Protein AF-A0A536HLX0-F1 (afdb_monomer)

Mean predicted aligned error: 10.29 Å

Radius of gyration: 16.12 Å; Cα contacts (8 Å, |Δi|>4): 127; chains: 1; bounding box: 44×51×31 Å

Sequence (96 aa):
MPDPHCDDWNQLDFFYSGREYERFQEWIREEIAAGRVREVRIPWRAGWGNAWDEHWYQCRSCGQRWRLVGPDPPFRGIFKKVRRKGLFGWASADDH

Foldseek 3Di:
DDDLPPVPPDKFPFDPDLVVVVVVVVVVVVCVVVVQKDKDDDDPVHDPDPPWPKTKMAGPPPRWIWIWTPADPVRRIIIDTDDPPPPPDDPPDDDD

Structure (mmCIF, N/CA/C/O backbone):
data_AF-A0A536HLX0-F1
#
_entry.id   AF-A0A536HLX0-F1
#
loop_
_atom_site.group_PDB
_atom_site.id
_atom_site.type_symbol
_atom_site.label_atom_id
_atom_site.label_alt_id
_atom_site.label_comp_id
_atom_site.label_asym_id
_atom_site.label_entity_id
_atom_site.label_seq_id
_atom_site.pdbx_PDB_ins_code
_atom_site.Cartn_x
_atom_site.Cartn_y
_atom_site.Cartn_z
_atom_site.occupancy
_atom_site.B_iso_or_equiv
_atom_site.auth_seq_id
_atom_site.auth_comp_id
_atom_site.auth_asym_id
_atom_site.auth_atom_id
_atom_site.pdbx_PDB_model_num
ATOM 1 N N . MET A 1 1 ? -8.490 15.009 4.255 1.00 38.84 1 MET A N 1
ATOM 2 C CA . MET A 1 1 ? -7.602 13.902 4.663 1.00 38.84 1 MET A CA 1
ATOM 3 C C . MET A 1 1 ? -8.416 12.643 4.455 1.00 38.84 1 MET A C 1
ATOM 5 O O . MET A 1 1 ? -9.488 12.606 5.046 1.00 38.84 1 MET A O 1
ATOM 9 N N . PRO A 1 2 ? -8.051 11.730 3.541 1.00 42.53 2 PRO A N 1
ATOM 10 C CA . PRO A 1 2 ? -8.904 10.581 3.269 1.00 42.53 2 PRO A CA 1
ATOM 11 C C . PRO A 1 2 ? -9.016 9.686 4.511 1.00 42.53 2 PRO A C 1
ATOM 13 O O . PRO A 1 2 ? -8.090 9.576 5.314 1.00 42.53 2 PRO A O 1
ATOM 16 N N . ASP A 1 3 ? -10.227 9.172 4.668 1.00 47.47 3 ASP A N 1
ATOM 17 C CA . ASP A 1 3 ? -10.866 8.609 5.850 1.00 47.47 3 ASP A CA 1
ATOM 18 C C . ASP A 1 3 ? -10.131 7.407 6.497 1.00 47.47 3 ASP A C 1
ATOM 20 O O . ASP A 1 3 ? -9.434 6.661 5.810 1.00 47.47 3 ASP A O 1
ATOM 24 N N . PRO A 1 4 ? -10.372 7.105 7.794 1.00 52.12 4 PRO A N 1
ATOM 25 C CA . PRO A 1 4 ? -9.921 5.877 8.481 1.00 52.12 4 PRO A CA 1
ATOM 26 C C . PRO A 1 4 ? -10.510 4.569 7.911 1.00 52.12 4 PRO A C 1
ATOM 28 O O . PRO A 1 4 ? -10.282 3.479 8.451 1.00 52.12 4 PRO A O 1
ATOM 31 N N . HIS A 1 5 ? -11.272 4.660 6.825 1.00 58.06 5 HIS A N 1
ATOM 32 C CA . HIS A 1 5 ? -11.869 3.539 6.132 1.00 58.06 5 HIS A CA 1
ATOM 33 C C . HIS A 1 5 ? -10.881 2.990 5.107 1.00 58.06 5 HIS A C 1
ATOM 35 O O . HIS A 1 5 ? -10.793 3.438 3.972 1.00 58.06 5 HIS A O 1
ATOM 41 N N . CYS A 1 6 ? -10.182 1.928 5.484 1.00 64.31 6 CYS A N 1
ATOM 42 C CA . CYS A 1 6 ? -9.321 1.133 4.605 1.00 64.31 6 CYS A CA 1
ATOM 43 C C . CYS A 1 6 ? -10.056 0.395 3.460 1.00 64.31 6 CYS A C 1
ATOM 45 O O . CYS A 1 6 ? -9.482 -0.506 2.850 1.00 64.31 6 CYS A O 1
ATOM 47 N N . ASP A 1 7 ? -11.314 0.756 3.183 1.00 61.16 7 ASP A N 1
ATOM 48 C CA . ASP A 1 7 ? -12.037 0.440 1.945 1.00 61.16 7 ASP A CA 1
ATOM 49 C C . ASP A 1 7 ? -11.704 1.447 0.821 1.00 61.16 7 ASP A C 1
ATOM 51 O O . ASP A 1 7 ? -11.796 1.101 -0.353 1.00 61.16 7 ASP A O 1
ATOM 55 N N . ASP A 1 8 ? -11.221 2.647 1.180 1.00 64.81 8 ASP A N 1
ATOM 56 C CA . ASP A 1 8 ? -10.861 3.741 0.260 1.00 64.81 8 ASP A CA 1
ATOM 57 C C . ASP A 1 8 ? -9.429 3.638 -0.293 1.00 64.81 8 ASP A C 1
ATOM 59 O O . ASP A 1 8 ? -8.978 4.462 -1.086 1.00 64.81 8 ASP A O 1
ATOM 63 N N . TRP A 1 9 ? -8.671 2.617 0.111 1.00 74.38 9 TRP A N 1
ATOM 64 C CA . TRP A 1 9 ? -7.352 2.384 -0.465 1.00 74.38 9 TRP A CA 1
ATOM 65 C C . TRP A 1 9 ? -7.493 2.146 -1.975 1.00 74.38 9 TRP A C 1
ATOM 67 O O . TRP A 1 9 ? -8.028 1.130 -2.422 1.00 74.38 9 TRP A O 1
ATOM 77 N N . ASN A 1 10 ? -7.025 3.103 -2.777 1.00 75.62 10 ASN A N 1
ATOM 78 C CA . ASN A 1 10 ? -7.134 3.009 -4.225 1.00 75.62 10 ASN A CA 1
ATOM 79 C C . ASN A 1 10 ? -6.343 1.799 -4.729 1.00 75.62 10 ASN A C 1
ATOM 81 O O . ASN A 1 10 ? -5.144 1.662 -4.484 1.00 75.62 10 ASN A O 1
ATOM 85 N N . GLN A 1 11 ? -7.035 0.902 -5.433 1.00 82.06 11 GLN A N 1
ATOM 86 C CA . GLN A 1 11 ? -6.379 -0.208 -6.110 1.00 82.06 11 GLN A CA 1
ATOM 87 C C . GLN A 1 11 ? -5.466 0.356 -7.198 1.00 82.06 11 GLN A C 1
ATOM 89 O O . GLN A 1 11 ? -5.890 1.190 -7.994 1.00 82.06 11 GLN A O 1
ATOM 94 N N . LEU A 1 12 ? -4.229 -0.125 -7.235 1.00 82.00 12 LEU A N 1
ATOM 95 C CA . LEU A 1 12 ? -3.258 0.222 -8.261 1.00 82.00 12 LEU A CA 1
ATOM 96 C C . LEU A 1 12 ? -3.058 -1.000 -9.150 1.00 82.00 12 LEU A C 1
ATOM 98 O O . LEU A 1 12 ? -2.577 -2.049 -8.711 1.00 82.00 12 LEU A O 1
ATOM 102 N N . ASP A 1 13 ? -3.457 -0.874 -10.411 1.00 80.00 13 ASP A N 1
ATOM 103 C CA . ASP A 1 13 ? -3.248 -1.909 -11.422 1.00 80.00 13 ASP A CA 1
ATOM 104 C C . ASP A 1 13 ? -1.796 -1.977 -11.909 1.00 80.00 13 ASP A C 1
ATOM 106 O O . ASP A 1 13 ? -1.415 -2.989 -12.492 1.00 80.00 13 ASP A O 1
ATOM 110 N N . PHE A 1 14 ? -1.006 -0.923 -11.686 1.00 81.81 14 PHE A N 1
ATOM 111 C CA . PHE A 1 14 ? 0.425 -0.864 -11.975 1.00 81.81 14 PHE A CA 1
ATOM 112 C C . PHE A 1 14 ? 1.079 0.362 -11.327 1.00 81.81 14 PHE A C 1
ATOM 114 O O . PHE A 1 14 ? 0.413 1.367 -11.079 1.00 81.81 14 PHE A O 1
ATOM 121 N N . PHE A 1 15 ? 2.392 0.294 -11.106 1.00 83.75 15 PHE A N 1
ATOM 122 C CA . PHE A 1 15 ? 3.233 1.452 -10.801 1.00 83.75 15 PHE A CA 1
ATOM 123 C C . PHE A 1 15 ? 3.912 1.935 -12.094 1.00 83.75 15 PHE A C 1
ATOM 125 O O . PHE A 1 15 ? 4.385 1.119 -12.891 1.00 83.75 15 PHE A O 1
ATOM 132 N N . TYR A 1 16 ? 3.969 3.248 -12.347 1.00 76.62 16 TYR A N 1
ATOM 133 C CA . TYR A 1 16 ? 4.657 3.787 -13.530 1.00 76.62 16 TYR A CA 1
ATOM 134 C C . TYR A 1 16 ? 6.176 3.762 -13.368 1.00 76.62 16 TYR A C 1
ATOM 136 O O . TYR A 1 16 ? 6.903 3.824 -14.360 1.00 76.62 16 TYR A O 1
ATOM 144 N N . SER A 1 17 ? 6.686 3.708 -12.137 1.00 79.19 17 SER A N 1
ATOM 145 C CA . SER A 1 17 ? 8.122 3.721 -11.852 1.00 79.19 17 SER A CA 1
ATOM 146 C C . SER A 1 17 ? 8.443 3.064 -10.512 1.00 79.19 17 SER A C 1
ATOM 148 O O . SER A 1 17 ? 7.639 3.119 -9.584 1.00 79.19 17 SER A O 1
ATOM 150 N N . GLY A 1 18 ? 9.664 2.532 -10.370 1.00 77.62 18 GLY A N 1
ATOM 151 C CA . GLY A 1 18 ? 10.161 2.008 -9.088 1.00 77.62 18 GLY A CA 1
ATOM 152 C C . GLY A 1 18 ? 10.063 3.033 -7.950 1.00 77.62 18 GLY A C 1
ATOM 153 O O . GLY A 1 18 ? 9.674 2.688 -6.844 1.00 77.62 18 GLY A O 1
ATOM 154 N N . ARG A 1 19 ? 10.249 4.322 -8.260 1.00 82.44 19 ARG A N 1
ATOM 155 C CA . ARG A 1 19 ? 10.109 5.418 -7.291 1.00 82.44 19 ARG A CA 1
ATOM 156 C C . ARG A 1 19 ? 8.698 5.570 -6.712 1.00 82.44 19 ARG A C 1
ATOM 158 O O . ARG A 1 19 ? 8.548 5.956 -5.557 1.00 82.44 19 ARG A O 1
ATOM 165 N N . GLU A 1 20 ? 7.659 5.322 -7.510 1.00 83.06 20 GLU A N 1
ATOM 166 C CA . GLU A 1 20 ? 6.281 5.337 -6.999 1.00 83.06 20 GLU A CA 1
ATOM 167 C C . GLU A 1 20 ? 6.038 4.155 -6.072 1.00 83.06 20 GLU A C 1
ATOM 169 O O . GLU A 1 20 ? 5.406 4.312 -5.032 1.00 83.06 20 GLU A O 1
ATOM 174 N N . TYR A 1 21 ? 6.584 2.995 -6.431 1.00 84.38 21 TYR A N 1
ATOM 175 C CA . TYR A 1 21 ? 6.530 1.810 -5.593 1.00 84.38 21 TYR A CA 1
ATOM 176 C C . TYR A 1 21 ? 7.250 2.031 -4.254 1.00 84.38 21 TYR A C 1
ATOM 178 O O . TYR A 1 21 ? 6.677 1.740 -3.209 1.00 84.38 21 TYR A O 1
ATOM 186 N N . GLU A 1 22 ? 8.446 2.624 -4.256 1.00 85.12 22 GLU A N 1
ATOM 187 C CA . GLU A 1 22 ? 9.177 2.978 -3.030 1.00 85.12 22 GLU A CA 1
ATOM 188 C C . GLU A 1 22 ? 8.371 3.932 -2.140 1.00 85.12 22 GLU A C 1
ATOM 190 O O . GLU A 1 22 ? 8.168 3.644 -0.963 1.00 85.12 22 GLU A O 1
ATOM 195 N N . ARG A 1 23 ? 7.815 5.013 -2.704 1.00 86.69 23 ARG A N 1
ATOM 196 C CA . ARG A 1 23 ? 6.948 5.931 -1.942 1.00 86.69 23 ARG A CA 1
ATOM 197 C C . ARG A 1 23 ? 5.715 5.237 -1.376 1.00 86.69 23 ARG A C 1
ATOM 199 O O . ARG A 1 23 ? 5.280 5.547 -0.270 1.00 86.69 23 ARG A O 1
ATOM 206 N N . PHE A 1 24 ? 5.141 4.305 -2.130 1.00 87.00 24 PHE A N 1
ATOM 207 C CA . PHE A 1 24 ? 4.001 3.522 -1.675 1.00 87.00 24 PHE A CA 1
ATOM 208 C C . PHE A 1 24 ? 4.383 2.585 -0.521 1.00 87.00 24 PHE A C 1
ATOM 210 O O . PHE A 1 24 ? 3.626 2.444 0.440 1.00 87.00 24 PHE A O 1
ATOM 217 N N . GLN A 1 25 ? 5.574 1.980 -0.580 1.00 85.31 25 GLN A N 1
ATOM 218 C CA . GLN A 1 25 ? 6.119 1.202 0.529 1.00 85.31 25 GLN A CA 1
ATOM 219 C C . GLN A 1 25 ? 6.348 2.063 1.773 1.00 85.31 25 GLN A C 1
ATOM 221 O O . GLN A 1 25 ? 6.048 1.618 2.877 1.00 85.31 25 GLN A O 1
ATOM 226 N N . GLU A 1 26 ? 6.874 3.279 1.627 1.00 89.12 26 GLU A N 1
ATOM 227 C CA . GLU A 1 26 ? 7.046 4.200 2.756 1.00 89.12 26 GLU A CA 1
ATOM 228 C C . GLU A 1 26 ? 5.698 4.529 3.402 1.00 89.12 26 GLU A C 1
ATOM 230 O O . GLU A 1 26 ? 5.528 4.313 4.602 1.00 89.12 26 GLU A O 1
ATOM 235 N N . TRP A 1 27 ? 4.708 4.912 2.594 1.00 87.44 27 TRP A N 1
ATOM 236 C CA . TRP A 1 27 ? 3.358 5.203 3.071 1.00 87.44 27 TRP A CA 1
ATOM 237 C C . TRP A 1 27 ? 2.737 4.023 3.837 1.00 87.44 27 TRP A C 1
ATOM 239 O O . TRP A 1 27 ? 2.198 4.202 4.930 1.00 87.44 27 TRP A O 1
ATOM 249 N N . ILE A 1 28 ? 2.848 2.787 3.332 1.00 85.38 28 ILE A N 1
ATOM 250 C CA . ILE A 1 28 ? 2.258 1.637 4.032 1.00 85.38 28 ILE A CA 1
ATOM 251 C C . ILE A 1 28 ? 3.000 1.289 5.329 1.00 85.38 28 ILE A C 1
ATOM 253 O O . ILE A 1 28 ? 2.379 0.812 6.281 1.00 85.38 28 ILE A O 1
ATOM 257 N N . ARG A 1 29 ? 4.309 1.568 5.414 1.00 86.69 29 ARG A N 1
ATOM 258 C CA . ARG A 1 29 ? 5.078 1.428 6.661 1.00 86.69 29 ARG A CA 1
ATOM 259 C C . ARG A 1 29 ? 4.605 2.430 7.705 1.00 86.69 29 ARG A C 1
ATOM 261 O O . ARG A 1 29 ? 4.485 2.050 8.868 1.00 86.69 29 ARG A O 1
ATOM 268 N N . GLU A 1 30 ? 4.287 3.660 7.308 1.00 88.88 30 GLU A N 1
ATOM 269 C CA . GLU A 1 30 ? 3.685 4.650 8.207 1.00 88.88 30 GLU A CA 1
ATOM 270 C C . GLU A 1 30 ? 2.317 4.180 8.718 1.00 88.88 30 GLU A C 1
ATOM 272 O O . GLU A 1 30 ? 2.037 4.274 9.913 1.00 88.88 30 GLU A O 1
ATOM 277 N N . GLU A 1 31 ? 1.492 3.578 7.859 1.00 85.81 31 GLU A N 1
ATOM 278 C CA . GLU A 1 31 ? 0.198 3.011 8.260 1.00 85.81 31 GLU A CA 1
ATOM 279 C C . GLU A 1 31 ? 0.331 1.819 9.229 1.00 85.81 31 GLU A C 1
ATOM 281 O O . GLU A 1 31 ? -0.492 1.644 10.138 1.00 85.81 31 GLU A O 1
ATOM 286 N N . ILE A 1 32 ? 1.377 1.001 9.067 1.00 86.69 32 ILE A N 1
ATOM 287 C CA . ILE A 1 32 ? 1.720 -0.077 10.006 1.00 86.69 32 ILE A CA 1
ATOM 288 C C . ILE A 1 32 ? 2.209 0.505 11.336 1.00 86.69 32 ILE A C 1
ATOM 290 O O . ILE A 1 32 ? 1.754 0.065 12.394 1.00 86.69 32 ILE A O 1
ATOM 294 N N . ALA A 1 33 ? 3.093 1.505 11.297 1.00 87.19 33 ALA A N 1
ATOM 295 C CA . ALA A 1 33 ? 3.616 2.181 12.483 1.00 87.19 33 ALA A CA 1
ATOM 296 C C . ALA A 1 33 ? 2.507 2.896 13.270 1.00 87.19 33 ALA A C 1
ATOM 298 O O . ALA A 1 33 ? 2.489 2.856 14.498 1.00 87.19 33 ALA A O 1
ATOM 299 N N . ALA A 1 34 ? 1.523 3.464 12.569 1.00 86.19 34 ALA A N 1
ATOM 300 C CA . ALA A 1 34 ? 0.320 4.041 13.157 1.00 86.19 34 ALA A CA 1
ATOM 301 C C . ALA A 1 34 ? -0.656 2.989 13.722 1.00 86.19 34 ALA A C 1
ATOM 303 O O . ALA A 1 34 ? -1.684 3.345 14.297 1.00 86.19 34 ALA A O 1
ATOM 304 N N . GLY A 1 35 ? -0.384 1.691 13.540 1.00 84.81 35 GLY A N 1
ATOM 305 C CA . GLY A 1 35 ? -1.223 0.596 14.023 1.00 84.81 35 GLY A CA 1
ATOM 306 C C . GLY A 1 35 ? -2.541 0.427 13.262 1.00 84.81 35 GLY A C 1
ATOM 307 O O . GLY A 1 35 ? -3.379 -0.373 13.681 1.00 84.81 35 GLY A O 1
ATOM 308 N N . ARG A 1 36 ? -2.738 1.133 12.141 1.00 83.69 36 ARG A N 1
ATOM 309 C CA . ARG A 1 36 ? -3.935 1.008 11.290 1.00 83.69 36 ARG A CA 1
ATOM 310 C C . ARG A 1 36 ? -3.920 -0.291 10.490 1.00 83.69 36 ARG A C 1
ATOM 312 O O . ARG A 1 36 ? -4.963 -0.896 10.229 1.00 83.69 36 ARG A O 1
ATOM 319 N N . VAL A 1 37 ? -2.723 -0.756 10.152 1.00 86.19 37 VAL A N 1
ATOM 320 C CA . VAL A 1 37 ? -2.486 -1.914 9.292 1.00 86.19 37 VAL A CA 1
ATOM 321 C C . VAL A 1 37 ? -1.499 -2.853 9.973 1.00 86.19 37 VAL A C 1
ATOM 323 O O . VAL A 1 37 ? -0.701 -2.453 10.816 1.00 86.19 37 VAL A O 1
ATOM 326 N N . ARG A 1 38 ? -1.557 -4.137 9.642 1.00 87.19 38 ARG A N 1
ATOM 327 C CA . ARG A 1 38 ? -0.501 -5.094 9.972 1.00 87.19 38 ARG A CA 1
ATOM 328 C C . ARG A 1 38 ? -0.077 -5.855 8.732 1.00 87.19 38 ARG A C 1
ATOM 330 O O . ARG A 1 38 ? -0.923 -6.216 7.915 1.00 87.19 38 ARG A O 1
ATOM 337 N N . GLU A 1 39 ? 1.206 -6.146 8.632 1.00 87.69 39 GLU A N 1
ATOM 338 C CA . GLU A 1 39 ? 1.696 -7.138 7.687 1.00 87.69 39 GLU A CA 1
ATOM 339 C C . GLU A 1 39 ? 1.201 -8.530 8.104 1.00 87.69 39 GLU A C 1
ATOM 341 O O . GLU A 1 39 ? 1.129 -8.861 9.294 1.00 87.69 39 GLU A O 1
ATOM 346 N N . VAL A 1 40 ? 0.790 -9.336 7.130 1.00 85.31 40 VAL A N 1
ATOM 347 C CA . VAL A 1 40 ? 0.346 -10.714 7.339 1.00 85.31 40 VAL A CA 1
ATOM 348 C C . VAL A 1 40 ? 1.135 -11.636 6.427 1.00 85.31 40 VAL A C 1
ATOM 350 O O . VAL A 1 40 ? 1.412 -11.304 5.280 1.00 85.31 40 VAL A O 1
ATOM 353 N N . ARG A 1 41 ? 1.479 -12.829 6.924 1.00 77.69 41 ARG A N 1
ATOM 354 C CA . ARG A 1 41 ? 2.163 -13.829 6.098 1.00 77.69 41 ARG A CA 1
ATOM 355 C C . ARG A 1 41 ? 1.301 -14.215 4.900 1.00 77.69 41 ARG A C 1
ATOM 357 O O . ARG A 1 41 ? 0.104 -14.480 5.051 1.00 77.69 41 ARG A O 1
ATOM 364 N N . ILE A 1 42 ? 1.946 -14.311 3.740 1.00 73.06 42 ILE A N 1
ATOM 365 C CA . ILE A 1 42 ? 1.349 -14.840 2.517 1.00 73.06 42 ILE A CA 1
ATOM 366 C C . ILE A 1 42 ? 0.852 -16.266 2.797 1.00 73.06 42 ILE A C 1
ATOM 368 O O . ILE A 1 42 ? 1.635 -17.124 3.220 1.00 73.06 42 ILE A O 1
ATOM 372 N N . PRO A 1 43 ? -0.437 -16.570 2.580 1.00 66.19 43 PRO A N 1
ATOM 373 C CA . PRO A 1 43 ? -0.901 -17.945 2.638 1.00 66.19 43 PRO A CA 1
ATOM 374 C C . PRO A 1 43 ? -0.227 -18.735 1.513 1.00 66.19 43 PRO A C 1
ATOM 376 O O . PRO A 1 43 ? -0.347 -18.354 0.352 1.00 66.19 43 PRO A O 1
ATOM 379 N N . TRP A 1 44 ? 0.388 -19.878 1.829 1.00 56.66 44 TRP A N 1
ATOM 380 C CA . TRP A 1 44 ? 1.068 -20.755 0.856 1.00 56.66 44 TR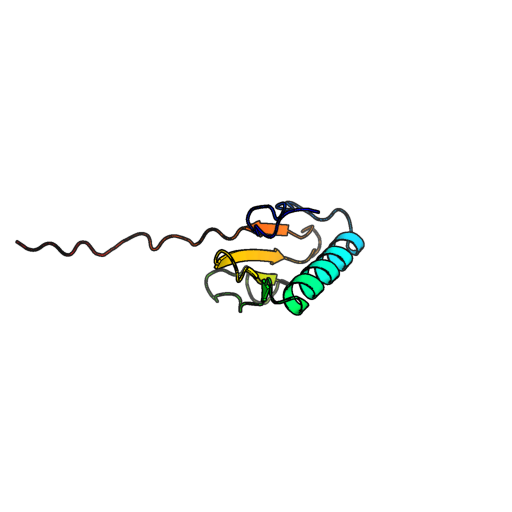P A CA 1
ATOM 381 C C . TRP A 1 44 ? 0.244 -21.057 -0.411 1.00 56.66 44 TRP A C 1
ATOM 383 O O . TRP A 1 44 ? 0.787 -21.254 -1.489 1.00 56.66 44 TRP A O 1
ATOM 393 N N . ARG A 1 45 ? -1.090 -21.077 -0.289 1.00 62.34 45 ARG A N 1
ATOM 394 C CA . ARG A 1 45 ? -2.030 -21.379 -1.383 1.00 62.34 45 ARG A CA 1
ATOM 395 C C . ARG A 1 45 ? -2.526 -20.153 -2.161 1.00 62.34 45 ARG A C 1
ATOM 397 O O . ARG A 1 45 ? -3.322 -20.319 -3.079 1.00 62.34 45 ARG A O 1
ATOM 404 N N . ALA A 1 46 ? -2.175 -18.942 -1.734 1.00 60.59 46 ALA A N 1
ATOM 405 C CA . ALA A 1 46 ? -2.739 -17.699 -2.261 1.00 60.59 46 ALA A CA 1
ATOM 406 C C . ALA A 1 46 ? -1.698 -16.735 -2.840 1.00 60.59 46 ALA A C 1
ATOM 408 O O . ALA A 1 46 ? -2.097 -15.788 -3.518 1.00 60.59 46 ALA A O 1
ATOM 409 N N . GLY A 1 47 ? -0.412 -16.968 -2.575 1.00 60.41 47 GLY A N 1
ATOM 410 C CA . GLY A 1 47 ? 0.665 -16.192 -3.174 1.00 60.41 47 GLY A CA 1
ATOM 411 C C . GLY A 1 47 ? 1.078 -16.695 -4.549 1.00 60.41 47 GLY A C 1
ATOM 412 O O . GLY A 1 47 ? 0.832 -17.848 -4.906 1.00 60.41 47 GLY A O 1
ATOM 413 N N . TRP A 1 48 ? 1.753 -15.829 -5.301 1.00 59.25 48 TRP A N 1
ATOM 414 C CA . TRP A 1 48 ? 2.322 -16.140 -6.619 1.00 59.25 48 TRP A CA 1
ATOM 415 C C . TRP A 1 48 ? 3.623 -16.973 -6.540 1.00 59.25 48 TRP A C 1
ATOM 417 O O . TRP A 1 48 ? 4.310 -17.167 -7.540 1.00 59.25 48 TRP A O 1
ATOM 427 N N . GLY A 1 49 ? 3.933 -17.523 -5.358 1.00 58.03 49 GLY A N 1
ATOM 428 C CA . GLY A 1 49 ? 5.130 -18.312 -5.057 1.00 58.03 49 GLY A CA 1
ATOM 429 C C . GLY A 1 49 ? 6.250 -17.480 -4.422 1.00 58.03 49 GLY A C 1
ATOM 430 O O . GLY A 1 49 ? 6.236 -16.256 -4.485 1.00 58.03 49 GLY A O 1
ATOM 431 N N . ASN A 1 50 ? 7.247 -18.150 -3.832 1.00 57.53 50 ASN A N 1
ATOM 432 C CA . ASN A 1 50 ? 8.400 -17.525 -3.150 1.00 57.53 50 ASN A CA 1
ATOM 433 C C . ASN A 1 50 ? 9.325 -16.703 -4.074 1.00 57.53 50 ASN A C 1
ATOM 435 O O . ASN A 1 50 ? 10.324 -16.168 -3.606 1.00 57.53 50 ASN A O 1
ATOM 439 N N . ALA A 1 51 ? 9.048 -16.667 -5.378 1.00 59.69 51 ALA A N 1
ATOM 440 C CA . ALA A 1 51 ? 9.874 -15.989 -6.371 1.00 59.69 51 ALA A CA 1
ATOM 441 C C . ALA A 1 51 ? 9.537 -14.496 -6.532 1.00 59.69 51 ALA A C 1
ATOM 443 O O . ALA A 1 51 ? 10.310 -13.780 -7.156 1.00 59.69 51 ALA A O 1
ATOM 444 N N . TRP A 1 52 ? 8.408 -14.030 -5.988 1.00 65.62 52 TRP A N 1
ATOM 445 C CA . TRP A 1 52 ? 7.939 -12.652 -6.156 1.00 65.62 52 TRP A CA 1
ATOM 446 C C . TRP A 1 52 ? 8.050 -11.876 -4.846 1.00 65.62 52 TRP A C 1
ATOM 448 O O . TRP A 1 52 ? 7.749 -12.419 -3.781 1.00 65.62 52 TRP A O 1
ATOM 458 N N . ASP A 1 53 ? 8.424 -10.596 -4.934 1.00 74.00 53 ASP A N 1
ATOM 459 C CA . ASP A 1 53 ? 8.373 -9.650 -3.812 1.00 74.00 53 ASP A CA 1
ATOM 460 C C . ASP A 1 53 ? 6.907 -9.292 -3.509 1.00 74.00 53 ASP A C 1
ATOM 462 O O . ASP A 1 53 ? 6.375 -8.249 -3.893 1.00 74.00 53 ASP A O 1
ATOM 466 N N . GLU A 1 54 ? 6.199 -10.251 -2.920 1.00 81.31 54 GLU A N 1
ATOM 467 C CA . GLU A 1 54 ? 4.796 -10.141 -2.557 1.00 81.31 54 GLU A CA 1
ATOM 468 C C . GLU A 1 54 ? 4.664 -9.888 -1.052 1.00 81.31 54 GLU A C 1
ATOM 470 O O . GLU A 1 54 ? 5.196 -10.614 -0.215 1.00 81.31 54 GLU A O 1
ATOM 475 N N . HIS A 1 55 ? 3.888 -8.866 -0.706 1.00 85.25 55 HIS A N 1
ATOM 476 C CA . HIS A 1 55 ? 3.625 -8.451 0.664 1.00 85.25 55 HIS A CA 1
ATOM 477 C C . HIS A 1 55 ? 2.123 -8.341 0.879 1.00 85.25 55 HIS A C 1
ATOM 479 O O . HIS A 1 55 ? 1.389 -7.781 0.060 1.00 85.25 55 HIS A O 1
ATOM 485 N N . TRP A 1 56 ? 1.637 -8.912 1.977 1.00 87.06 56 TRP A N 1
ATOM 486 C CA . TRP A 1 56 ? 0.220 -8.865 2.316 1.00 87.06 56 TRP A CA 1
ATOM 487 C C . TRP A 1 56 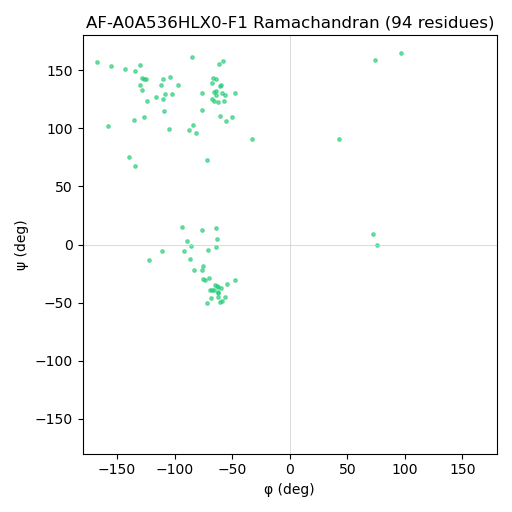? 0.008 -8.010 3.546 1.00 87.06 56 TRP A C 1
ATOM 489 O O . TRP A 1 56 ? 0.688 -8.140 4.560 1.00 87.06 56 TRP A O 1
ATOM 499 N N . TYR A 1 57 ? -1.025 -7.189 3.474 1.0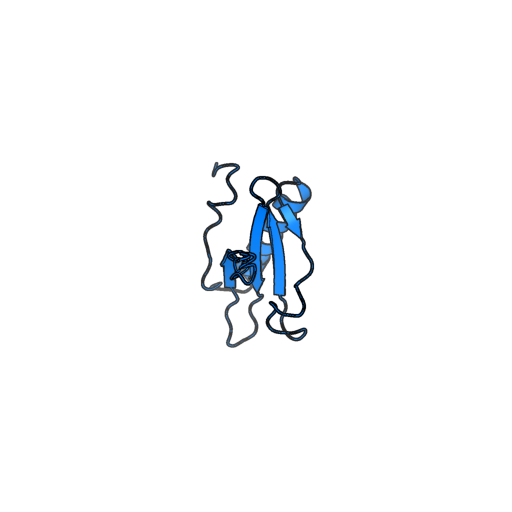0 87.44 57 TYR A N 1
ATOM 500 C CA . TYR A 1 57 ? -1.394 -6.267 4.525 1.00 87.44 57 TYR A CA 1
ATOM 501 C C . TYR A 1 57 ? -2.838 -6.501 4.921 1.00 87.44 57 TYR A C 1
ATOM 503 O O . TYR A 1 57 ? -3.698 -6.799 4.092 1.00 87.44 57 TYR A O 1
ATOM 511 N N . GLN A 1 58 ? -3.120 -6.378 6.207 1.00 86.12 58 GLN A N 1
ATOM 512 C CA . GLN A 1 58 ? -4.465 -6.441 6.737 1.00 86.12 58 GLN A CA 1
ATOM 513 C C . GLN A 1 58 ? -4.760 -5.176 7.525 1.00 86.12 58 GLN A C 1
ATOM 515 O O . GLN A 1 58 ? -4.075 -4.866 8.500 1.00 86.12 58 GLN A O 1
ATOM 520 N N . CYS A 1 59 ? -5.827 -4.491 7.135 1.00 85.25 59 CYS A N 1
ATOM 521 C CA . CYS A 1 59 ? -6.365 -3.397 7.919 1.00 85.25 59 CYS A CA 1
ATOM 522 C C . CYS A 1 59 ? -6.918 -3.923 9.246 1.00 85.25 59 CYS A C 1
ATOM 524 O O . CYS A 1 59 ? -7.692 -4.884 9.263 1.00 85.25 59 CYS A O 1
ATOM 526 N N . ARG A 1 60 ? -6.545 -3.289 10.360 1.00 82.44 60 ARG A N 1
ATOM 527 C CA . ARG A 1 60 ? -7.045 -3.664 11.689 1.00 82.44 60 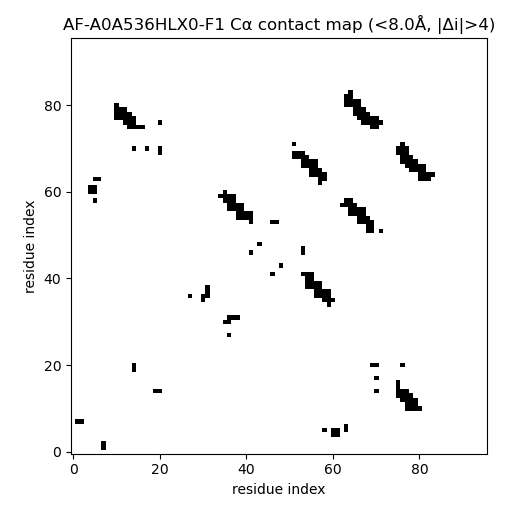ARG A CA 1
ATOM 528 C C . ARG A 1 60 ? -8.485 -3.213 11.925 1.00 82.44 60 ARG A C 1
ATOM 530 O O . ARG A 1 60 ? -9.199 -3.905 12.640 1.00 82.44 60 ARG A O 1
ATOM 537 N N . SER A 1 61 ? -8.912 -2.116 11.297 1.00 80.81 61 SER A N 1
ATOM 538 C CA . SER A 1 61 ? -10.246 -1.537 11.502 1.00 80.81 61 SER A CA 1
ATOM 539 C C . SER A 1 61 ? -11.368 -2.373 10.879 1.00 80.8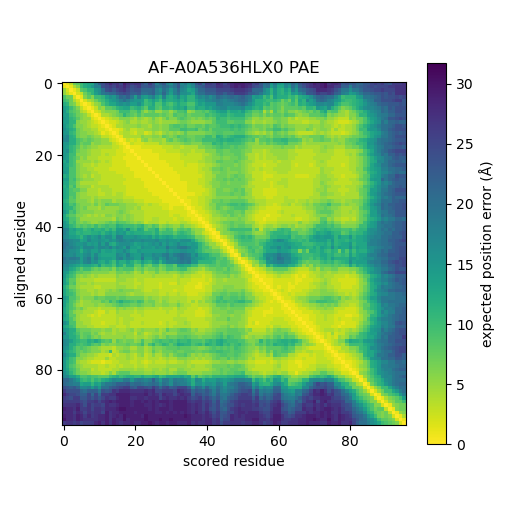1 61 SER A C 1
ATOM 541 O O . SER A 1 61 ? -12.329 -2.697 11.565 1.00 80.81 61 SER A O 1
ATOM 543 N N . CYS A 1 62 ? -11.257 -2.764 9.602 1.00 77.25 62 CYS A N 1
ATOM 544 C CA . CYS A 1 62 ? -12.309 -3.536 8.915 1.00 77.25 62 CYS A CA 1
ATOM 545 C C . CYS A 1 62 ? -11.918 -4.991 8.596 1.00 77.25 62 CYS A C 1
ATOM 547 O O . CYS A 1 62 ? -12.728 -5.764 8.089 1.00 77.25 62 CYS A O 1
ATOM 549 N N . GLY A 1 63 ? -10.664 -5.385 8.847 1.00 78.88 63 GLY A N 1
ATOM 550 C CA . GLY A 1 63 ? -10.165 -6.729 8.548 1.00 78.88 63 GLY A CA 1
ATOM 551 C C . GLY A 1 63 ? -9.865 -7.002 7.067 1.00 78.88 63 GLY A C 1
ATOM 552 O O . GLY A 1 63 ? -9.404 -8.109 6.753 1.00 78.88 63 GLY A O 1
ATOM 553 N N . GLN A 1 64 ? -10.083 -6.026 6.172 1.00 84.62 64 GLN A N 1
ATOM 554 C CA . GLN A 1 64 ? -9.799 -6.125 4.737 1.00 84.62 64 GLN A CA 1
ATOM 555 C C . GLN A 1 64 ? -8.316 -6.404 4.490 1.00 84.62 64 GLN A C 1
ATOM 557 O O . GLN A 1 64 ? -7.433 -5.827 5.130 1.00 84.62 64 GLN A O 1
ATOM 562 N N . ARG A 1 65 ? -8.053 -7.313 3.549 1.00 86.19 65 ARG A N 1
ATOM 563 C CA . ARG A 1 65 ? -6.701 -7.694 3.141 1.00 86.19 65 ARG A CA 1
ATOM 564 C C . ARG A 1 65 ? -6.343 -7.058 1.809 1.00 86.19 65 ARG A C 1
ATOM 566 O O . ARG A 1 65 ? -7.179 -6.968 0.908 1.00 86.19 65 ARG A O 1
ATOM 573 N N . TRP A 1 66 ? -5.085 -6.687 1.685 1.00 86.38 66 TRP A N 1
ATOM 574 C CA . TRP A 1 66 ? -4.488 -6.042 0.532 1.00 86.38 66 TRP A CA 1
ATOM 575 C C . TRP A 1 66 ? -3.224 -6.801 0.160 1.00 86.38 66 TRP A C 1
ATOM 577 O O . TRP A 1 66 ? -2.474 -7.217 1.040 1.00 86.38 66 TRP A O 1
ATOM 587 N N . ARG A 1 67 ? -3.018 -7.015 -1.136 1.00 87.31 67 ARG A N 1
ATOM 588 C CA . ARG A 1 67 ? -1.783 -7.583 -1.676 1.00 87.31 67 ARG A CA 1
ATOM 589 C C . ARG A 1 67 ? -1.025 -6.483 -2.394 1.00 87.31 67 ARG A C 1
ATOM 591 O O . ARG A 1 67 ? -1.612 -5.797 -3.232 1.00 87.31 67 ARG A O 1
ATOM 598 N N . LEU A 1 68 ? 0.246 -6.350 -2.068 1.00 86.81 68 LEU A N 1
ATOM 599 C CA . LEU A 1 68 ? 1.222 -5.559 -2.791 1.00 86.81 68 LEU A CA 1
ATOM 600 C C . LEU A 1 68 ? 2.181 -6.537 -3.453 1.00 86.81 68 LEU A C 1
ATOM 602 O O . LEU A 1 68 ? 2.752 -7.387 -2.783 1.00 86.81 68 LEU A O 1
ATOM 606 N N . VAL A 1 69 ? 2.343 -6.429 -4.760 1.00 85.06 69 VAL A N 1
ATOM 607 C CA . VAL A 1 69 ? 3.368 -7.170 -5.491 1.00 85.06 69 VAL A CA 1
ATOM 608 C C . VAL A 1 69 ? 4.314 -6.136 -6.069 1.00 85.06 69 VAL A C 1
ATOM 610 O O . VAL A 1 69 ? 3.854 -5.192 -6.720 1.00 85.06 69 VAL A O 1
ATOM 613 N N . GLY A 1 70 ? 5.606 -6.292 -5.795 1.00 81.56 70 GLY A N 1
ATOM 614 C CA . GLY A 1 70 ? 6.650 -5.442 -6.344 1.00 81.56 70 GLY A CA 1
ATOM 615 C C . GLY A 1 70 ? 6.727 -5.511 -7.873 1.00 81.56 70 GLY A C 1
ATOM 616 O O . GLY A 1 70 ? 6.275 -6.488 -8.478 1.00 81.56 70 GLY A O 1
ATOM 617 N N . PRO A 1 71 ? 7.250 -4.461 -8.526 1.00 80.88 71 PRO A N 1
ATOM 618 C CA . PRO A 1 71 ? 7.568 -4.508 -9.945 1.00 80.88 71 PRO A CA 1
ATOM 619 C C . PRO A 1 71 ? 8.740 -5.470 -10.191 1.00 80.88 71 PRO A C 1
ATOM 621 O O . PRO A 1 71 ? 9.809 -5.299 -9.617 1.00 80.88 71 PRO A O 1
ATOM 624 N N . ASP A 1 72 ? 8.543 -6.448 -11.072 1.00 76.31 72 ASP A N 1
ATOM 625 C CA . ASP A 1 72 ? 9.567 -7.390 -11.534 1.00 76.31 72 ASP A CA 1
ATOM 626 C C . ASP A 1 72 ? 9.433 -7.515 -13.062 1.00 76.31 72 ASP A C 1
ATOM 628 O O . ASP A 1 72 ? 8.421 -8.018 -13.547 1.00 76.31 72 ASP A O 1
ATOM 632 N N . PRO A 1 73 ? 10.351 -6.949 -13.862 1.00 72.81 73 PRO A N 1
ATOM 633 C CA . PRO A 1 73 ? 10.130 -6.745 -15.292 1.00 72.81 73 PRO A CA 1
ATOM 634 C C . PRO A 1 73 ? 9.842 -8.070 -16.022 1.00 72.81 73 PRO A C 1
ATOM 636 O O . PRO A 1 73 ? 10.612 -9.018 -15.886 1.00 72.81 73 PRO A O 1
ATOM 639 N N . PRO A 1 74 ? 8.777 -8.153 -16.851 1.00 75.81 74 PRO A N 1
ATOM 640 C CA . PRO A 1 74 ? 7.953 -7.066 -17.406 1.00 75.81 74 PRO A CA 1
ATOM 641 C C . PRO A 1 74 ? 6.744 -6.635 -16.547 1.00 75.81 74 PRO A C 1
ATOM 643 O O . PRO A 1 74 ? 5.951 -5.791 -16.970 1.00 75.81 74 PRO A O 1
ATOM 646 N N . PHE A 1 75 ? 6.569 -7.211 -15.362 1.00 79.31 75 PHE A N 1
ATOM 647 C CA . PHE A 1 75 ? 5.484 -6.906 -14.439 1.00 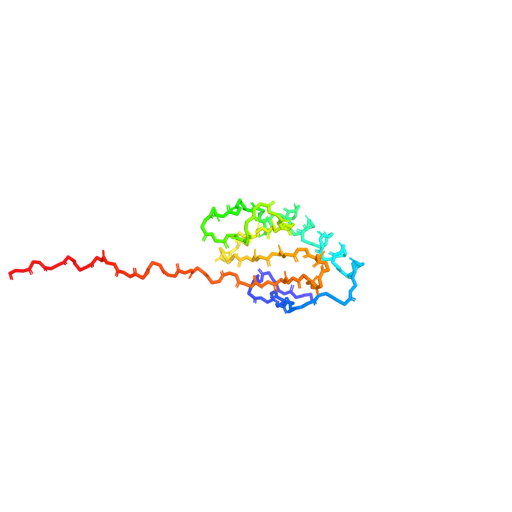79.31 75 PHE A CA 1
ATOM 648 C C . PHE A 1 75 ? 5.725 -5.580 -13.700 1.00 79.31 75 PHE A C 1
ATOM 650 O O . PHE A 1 75 ? 6.784 -5.334 -13.131 1.00 79.31 75 PHE A O 1
ATOM 657 N N . ARG A 1 76 ? 4.718 -4.700 -13.693 1.00 81.25 76 ARG A N 1
ATOM 658 C CA . ARG A 1 76 ? 4.819 -3.330 -13.150 1.00 81.25 76 ARG A CA 1
ATOM 659 C C . ARG A 1 76 ? 4.370 -3.198 -11.691 1.00 81.25 76 ARG A C 1
ATOM 661 O O . ARG A 1 76 ? 4.143 -2.087 -11.220 1.00 81.25 76 ARG A O 1
ATOM 668 N N . GLY A 1 77 ? 4.236 -4.319 -10.986 1.00 84.56 77 GLY A N 1
ATOM 669 C CA . GLY A 1 77 ? 3.703 -4.361 -9.629 1.00 84.56 77 GLY A CA 1
ATOM 670 C C . GLY A 1 77 ? 2.189 -4.158 -9.601 1.00 84.56 77 GLY A C 1
ATOM 671 O O . GLY A 1 77 ? 1.611 -3.631 -10.544 1.00 84.56 77 GLY A O 1
ATOM 672 N N . ILE A 1 78 ? 1.526 -4.587 -8.529 1.00 86.56 78 ILE A N 1
ATOM 673 C CA . ILE A 1 78 ? 0.096 -4.315 -8.311 1.00 86.56 7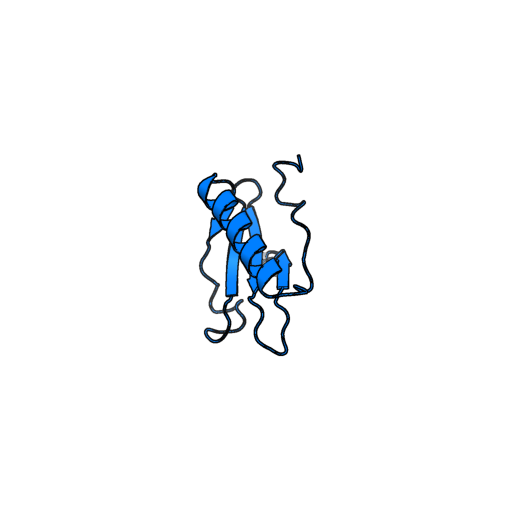8 ILE A CA 1
ATOM 674 C C . ILE A 1 78 ? -0.180 -4.073 -6.837 1.00 86.56 78 ILE A C 1
ATOM 676 O O . ILE A 1 78 ? 0.448 -4.680 -5.972 1.00 86.56 78 ILE A O 1
ATOM 680 N N . PHE A 1 79 ? -1.203 -3.277 -6.558 1.00 87.25 79 PHE A N 1
ATOM 681 C CA . PHE A 1 79 ? -1.798 -3.177 -5.239 1.00 87.25 79 PHE A CA 1
ATOM 682 C C . PHE A 1 79 ? -3.297 -3.423 -5.329 1.00 87.25 79 PHE A C 1
ATOM 684 O O . PHE A 1 79 ? -4.042 -2.620 -5.888 1.00 87.25 79 PHE A O 1
ATOM 691 N N . LYS A 1 80 ? -3.765 -4.562 -4.817 1.00 85.81 80 LYS A N 1
ATOM 692 C CA . LYS A 1 80 ? -5.179 -4.938 -4.948 1.00 85.81 80 LYS A CA 1
ATOM 693 C C . LYS A 1 80 ? -5.767 -5.448 -3.652 1.00 85.81 80 LYS A C 1
ATOM 695 O O . LYS A 1 80 ? -5.108 -6.126 -2.865 1.00 85.81 80 LYS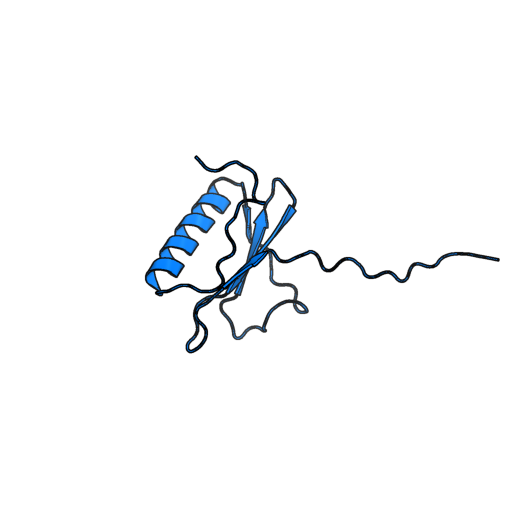 A O 1
ATOM 700 N N . LYS A 1 81 ? -7.064 -5.206 -3.487 1.00 86.12 81 LYS A N 1
ATOM 701 C CA . LYS A 1 81 ? -7.842 -5.821 -2.418 1.00 86.12 81 LYS A CA 1
ATOM 702 C C . LYS A 1 81 ? -7.930 -7.323 -2.647 1.00 86.12 81 LYS A C 1
ATOM 704 O O . LYS A 1 81 ? -8.398 -7.797 -3.685 1.00 86.12 81 LYS A O 1
ATOM 709 N N . VAL A 1 82 ? -7.501 -8.091 -1.656 1.00 80.69 82 VAL A N 1
ATOM 710 C CA . VAL A 1 82 ? -7.739 -9.526 -1.631 1.00 80.69 82 VAL A CA 1
ATOM 711 C C . VAL A 1 82 ? -9.126 -9.714 -1.052 1.00 80.69 82 VAL A C 1
ATOM 713 O O . VAL A 1 82 ? -9.339 -9.606 0.158 1.00 80.69 82 VAL A O 1
ATOM 716 N N . ARG A 1 83 ? -10.104 -9.994 -1.917 1.00 68.06 83 ARG A N 1
ATOM 717 C CA . ARG A 1 83 ? -11.380 -10.514 -1.428 1.00 68.06 83 ARG A CA 1
ATOM 718 C C . ARG A 1 83 ? -11.057 -11.773 -0.638 1.00 68.06 83 ARG A C 1
ATOM 720 O O . ARG A 1 83 ? -10.375 -12.661 -1.152 1.00 68.06 83 ARG A O 1
ATOM 727 N N . ARG A 1 84 ? -11.553 -11.864 0.598 1.00 57.41 84 ARG A N 1
ATOM 728 C CA . ARG A 1 84 ? -11.666 -13.154 1.277 1.00 57.41 84 ARG A CA 1
ATOM 729 C C . ARG A 1 84 ? -12.367 -14.055 0.266 1.00 57.41 84 ARG A C 1
ATOM 731 O O . ARG A 1 84 ? -13.533 -13.802 -0.034 1.00 57.41 84 ARG A O 1
ATOM 738 N N . LYS A 1 85 ? -11.667 -15.039 -0.319 1.00 48.03 85 LYS A N 1
ATOM 739 C CA . LYS A 1 85 ? -12.368 -16.145 -0.968 1.00 48.03 85 LYS A CA 1
ATOM 740 C C . LYS A 1 85 ? -13.256 -16.668 0.143 1.00 48.03 85 LYS A C 1
ATOM 742 O O . LYS A 1 85 ? -12.754 -17.168 1.149 1.00 48.03 85 LYS A O 1
ATOM 747 N N . GLY A 1 86 ? -14.550 -16.379 0.023 1.00 41.03 86 GLY A N 1
ATOM 748 C CA . GLY A 1 86 ? -15.545 -16.993 0.864 1.00 41.03 86 GLY A CA 1
ATOM 749 C C . GLY A 1 86 ? -15.224 -18.471 0.847 1.00 41.03 86 GLY A C 1
ATOM 750 O O . GLY A 1 86 ? -14.933 -19.033 -0.210 1.00 41.03 86 GLY A O 1
ATOM 751 N N . LEU A 1 87 ? -15.166 -19.029 2.044 1.00 44.84 87 LEU A N 1
ATOM 752 C CA . LEU A 1 87 ? -15.567 -20.388 2.315 1.00 44.84 87 LEU A CA 1
ATOM 753 C C . LEU A 1 87 ? -16.734 -20.725 1.365 1.00 44.84 87 LEU A C 1
ATOM 755 O O . LEU A 1 87 ? -17.876 -20.368 1.636 1.00 44.84 87 LEU A O 1
ATOM 759 N N . PHE A 1 88 ? -16.430 -21.256 0.180 1.00 40.72 88 PHE A N 1
ATOM 760 C CA . PHE A 1 88 ? -17.443 -21.789 -0.712 1.00 40.72 88 PHE A CA 1
ATOM 761 C C . PHE A 1 88 ? -17.810 -23.122 -0.079 1.00 40.72 88 PHE A C 1
ATOM 763 O O . PHE A 1 88 ? -16.9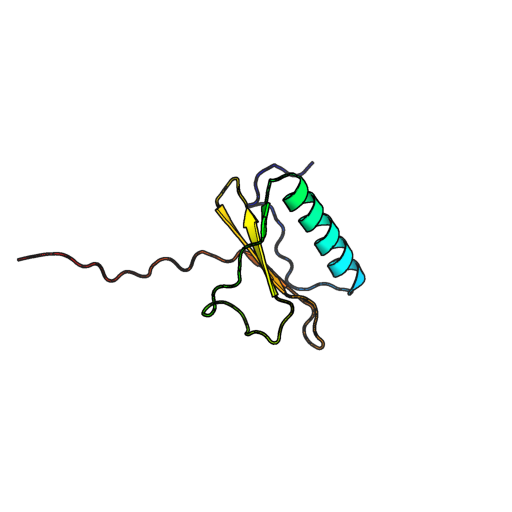41 -23.961 0.165 1.00 40.72 88 PHE A O 1
ATOM 770 N N . GLY A 1 89 ? -19.064 -23.182 0.353 1.00 45.59 89 GLY A N 1
ATOM 771 C CA . GLY A 1 89 ? -19.545 -24.097 1.364 1.00 45.59 89 GLY A CA 1
ATOM 772 C C . GLY A 1 89 ? -19.511 -25.553 0.943 1.00 45.59 89 GLY A C 1
ATOM 773 O O . GLY A 1 89 ? -19.836 -25.886 -0.188 1.00 45.59 89 GLY A O 1
ATOM 774 N N . TRP A 1 90 ? -19.185 -26.390 1.921 1.00 41.78 90 TRP A N 1
ATOM 775 C CA . TRP A 1 90 ? -19.698 -27.747 2.059 1.00 41.78 90 TRP A CA 1
ATOM 776 C C . TRP A 1 90 ? -19.957 -27.959 3.549 1.00 41.78 90 TRP A C 1
ATOM 778 O O . TRP A 1 90 ? -19.164 -28.546 4.275 1.00 41.78 90 TRP A O 1
ATOM 788 N N . ALA A 1 91 ? -21.045 -27.359 4.013 1.00 45.97 91 ALA A N 1
ATOM 789 C CA . ALA A 1 91 ? -21.735 -27.756 5.226 1.00 45.97 91 ALA A CA 1
ATOM 790 C C . ALA A 1 91 ? -23.223 -27.785 4.864 1.00 45.97 91 ALA A C 1
ATOM 792 O O . ALA A 1 91 ? -23.988 -26.923 5.277 1.00 45.97 91 ALA A O 1
ATOM 793 N N . SER A 1 92 ? -23.601 -28.730 3.999 1.00 42.97 92 SER A N 1
ATOM 794 C CA . SER A 1 92 ? -24.954 -29.279 4.057 1.00 42.97 92 SER A CA 1
ATOM 795 C C . SER A 1 92 ? -24.910 -30.327 5.154 1.00 42.97 92 SER A C 1
ATOM 797 O O . SER A 1 92 ? -24.421 -31.436 4.951 1.00 42.97 92 SER A O 1
ATOM 799 N N . ALA A 1 93 ? -25.314 -29.896 6.339 1.00 54.38 93 ALA A N 1
ATOM 800 C CA . ALA A 1 93 ? -25.779 -30.759 7.400 1.00 54.38 93 ALA A CA 1
ATOM 801 C C . ALA A 1 93 ? -27.300 -30.598 7.429 1.00 54.38 93 ALA A C 1
ATOM 803 O O . ALA A 1 93 ? -27.769 -29.603 7.958 1.00 54.38 93 ALA A O 1
ATOM 804 N N . ASP A 1 94 ? -28.001 -31.554 6.827 1.00 58.00 94 ASP A N 1
ATOM 805 C CA . ASP A 1 94 ? -29.419 -31.901 7.007 1.00 58.00 94 ASP A CA 1
ATOM 806 C C . ASP A 1 94 ? -29.470 -33.373 6.525 1.00 58.00 94 ASP A C 1
ATOM 808 O O . ASP A 1 94 ? -29.134 -33.642 5.371 1.00 58.00 94 ASP A O 1
ATOM 812 N N . ASP A 1 95 ? -29.508 -34.414 7.366 1.00 54.00 95 ASP A N 1
ATOM 813 C CA . ASP A 1 95 ? -30.602 -34.864 8.252 1.00 54.00 95 ASP A CA 1
ATOM 814 C C . ASP A 1 95 ? -31.976 -34.818 7.568 1.00 54.00 95 ASP A C 1
ATOM 816 O O . ASP A 1 95 ? -32.616 -33.772 7.539 1.00 54.00 95 ASP A O 1
ATOM 820 N N . HIS A 1 96 ? -32.389 -35.921 6.929 1.00 51.53 96 HIS A N 1
ATOM 821 C CA . HIS A 1 96 ? -33.405 -36.858 7.444 1.00 51.53 96 HIS A CA 1
ATOM 822 C C . HIS A 1 96 ? -33.688 -37.974 6.423 1.00 51.53 96 HIS A C 1
ATOM 824 O O . HIS A 1 96 ? -33.874 -37.653 5.226 1.00 51.53 96 HIS A O 1
#

pLDDT: mean 73.41, std 14.95, range [38.84, 89.12]

Nearest PDB structures (foldseek):
  5h7y-assembly1_A  TM=6.310E-01  e=9.592E+00  Pseudomonas aeruginosa PAO1
  7q4y-assembly2_B  TM=3.865E-01  e=3.867E+00  Homo sapiens
  6e8a-assembly2_B-2  TM=3.378E-01  e=9.029E+00  Salmonella enterica subsp. enterica serovar Typhimurium

Solvent-accessible surface area (backbone atoms only — not comparable to full-atom values): 6045 Å² total; per-residue (Å²): 128,89,66,96,52,79,81,70,64,75,68,33,86,53,45,97,43,73,68,55,48,51,53,49,52,52,53,53,50,51,37,34,74,70,61,48,30,40,82,45,84,71,52,90,90,74,53,96,51,95,86,53,67,64,48,32,37,29,32,66,84,81,61,51,34,35,38,38,35,55,64,52,89,95,45,45,22,35,34,41,75,48,70,78,77,67,83,77,81,88,78,87,83,74,91,131

Secondary structure (DSSP, 8-state):
---S-TT----BS--SSHHHHHHHHHHHHHHHHTTSEEEEPPPTTTSS-TTS-EEEEEETTT--EEEEEEEETTEEEEEEEE--------------